Protein AF-A0A2S8ZEN7-F1 (afdb_monomer_lite)

Foldseek 3Di:
DVVVVVVVVVVVVCVVCPDPPAADPLADHRNDDDDPAPDPADAAKDWDADPQQKIWIKDWHQDPVRDIWIWIFIAGNSHHTPCVPDHRRIDTDPDHHRHWDWDADPVRDIDIDD

Secondary structure (DSSP, 8-state):
-HHHHHHHHHHHHHHHT----S--TTTBTTTB-------SS--EE-EEE-TTS-EEEEEEEE-TTS-EEEEEEEE-TTS-B-TTSTBTTEEE-SS--SEEEEEE-TTS-EEEE-

Sequence (114 aa):
MIKQLILIFILLTQSAFSQIISKDNGFASNGKFTTSGNNTNNYWSRMIQNSDGSIYFIYNKNNSSGTEKSFLSKLTANGIVDISFGTNGELELPYISTDSQLKKQDDGKLLGYC

pLDDT: mean 86.71, std 10.48, range [58.19, 97.75]

Structure (mmCIF, N/CA/C/O backbone):
data_AF-A0A2S8ZEN7-F1
#
_entry.id   AF-A0A2S8ZEN7-F1
#
loop_
_atom_site.group_PDB
_atom_site.id
_atom_site.type_symbol
_atom_site.label_atom_id
_atom_site.label_alt_id
_atom_site.label_comp_id
_atom_site.label_asym_id
_atom_site.label_entity_id
_atom_site.label_seq_id
_atom_site.pdbx_PDB_ins_code
_atom_site.Cartn_x
_atom_site.Cartn_y
_atom_site.Cartn_z
_atom_site.occupancy
_atom_site.B_iso_or_equiv
_atom_site.auth_seq_id
_atom_site.auth_comp_id
_atom_site.auth_asym_id
_atom_site.auth_atom_id
_atom_site.pdbx_PDB_model_num
ATOM 1 N N . MET A 1 1 ? -25.908 22.389 42.644 1.00 78.12 1 MET A N 1
ATOM 2 C CA . MET A 1 1 ? -26.379 21.109 42.066 1.00 78.12 1 MET A CA 1
ATOM 3 C C . MET A 1 1 ? -26.464 21.167 40.538 1.00 78.12 1 MET A C 1
ATOM 5 O O . MET A 1 1 ? -25.681 20.482 39.901 1.00 78.12 1 MET A O 1
ATOM 9 N N . ILE A 1 2 ? -27.276 22.047 39.932 1.00 85.88 2 ILE A N 1
ATOM 10 C CA . ILE A 1 2 ? -27.405 22.173 38.456 1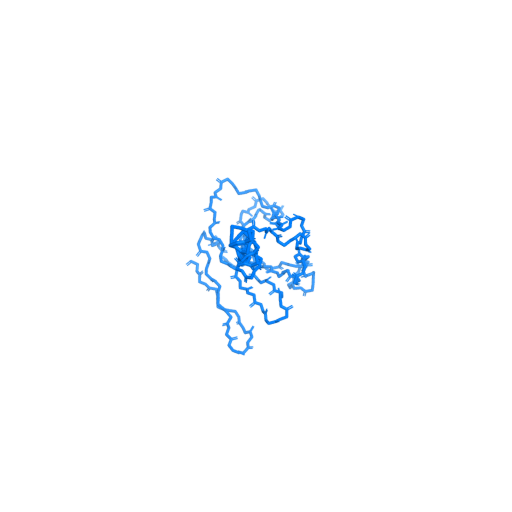.00 85.88 2 ILE A CA 1
ATOM 11 C C . ILE A 1 2 ? -26.073 22.391 37.707 1.00 85.88 2 ILE A C 1
ATOM 13 O O . ILE A 1 2 ? -25.822 21.729 36.707 1.00 85.88 2 ILE A O 1
ATOM 17 N N . LYS A 1 3 ? -25.172 23.246 38.214 1.00 82.12 3 LYS A N 1
ATOM 18 C CA . LYS A 1 3 ? -23.863 23.503 37.574 1.00 82.12 3 LYS A CA 1
ATOM 19 C C . LYS A 1 3 ? -22.962 22.259 37.505 1.00 82.12 3 LYS A C 1
ATOM 21 O O . LYS A 1 3 ? -22.234 22.090 36.536 1.00 82.12 3 LYS A O 1
ATOM 26 N N . GLN A 1 4 ? -23.031 21.388 38.515 1.00 89.19 4 GLN A N 1
ATOM 27 C CA . GLN A 1 4 ? -22.258 20.142 38.537 1.00 89.19 4 GLN A CA 1
ATOM 28 C C . GLN A 1 4 ? -22.844 19.095 37.585 1.00 89.19 4 GLN A C 1
ATOM 30 O O . GLN A 1 4 ? -22.080 18.427 36.899 1.00 89.19 4 GLN A O 1
ATOM 35 N N . LEU A 1 5 ? -24.177 19.012 37.464 1.00 90.75 5 LEU A N 1
ATOM 36 C CA . LEU A 1 5 ? -24.820 18.155 36.459 1.00 90.75 5 LEU A CA 1
ATOM 37 C C . LEU A 1 5 ? -24.442 18.558 35.027 1.00 90.75 5 LEU A C 1
ATOM 39 O O . LEU A 1 5 ? -24.138 17.692 34.213 1.00 90.75 5 LEU A O 1
ATOM 43 N N . ILE A 1 6 ? -24.413 19.861 34.732 1.00 90.44 6 ILE A N 1
ATOM 44 C CA . ILE A 1 6 ? -24.030 20.367 33.405 1.00 90.44 6 ILE A CA 1
ATOM 45 C C . ILE A 1 6 ? -22.571 20.010 33.082 1.00 90.44 6 ILE A C 1
ATOM 47 O O . ILE A 1 6 ? -22.288 19.545 31.982 1.00 90.44 6 ILE A O 1
ATOM 51 N N . LEU A 1 7 ? -21.649 20.164 34.038 1.00 88.88 7 LEU A N 1
ATOM 52 C CA . LEU A 1 7 ? -20.237 19.824 33.831 1.00 88.88 7 LEU A CA 1
ATOM 53 C C . LEU A 1 7 ? -20.030 18.322 33.577 1.00 88.88 7 LEU A C 1
ATOM 5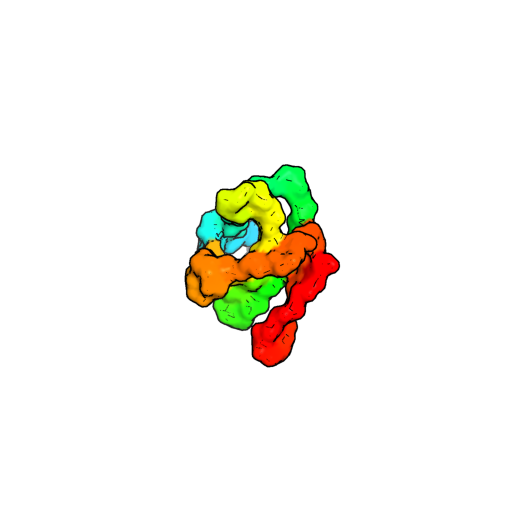5 O O . LEU A 1 7 ? -19.284 17.950 32.675 1.00 88.88 7 LEU A O 1
ATOM 59 N N . ILE A 1 8 ? 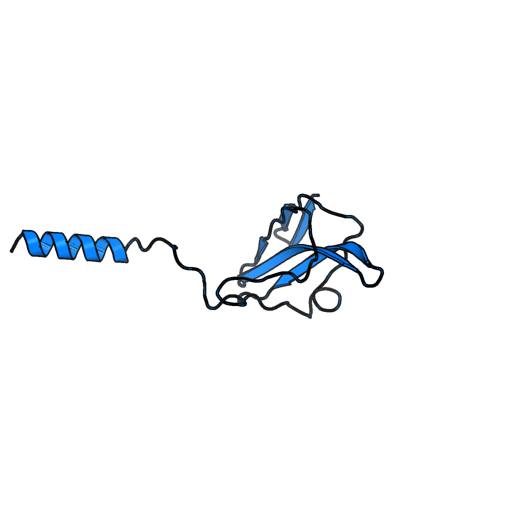-20.721 17.461 34.330 1.00 91.00 8 ILE A N 1
ATOM 60 C CA . ILE A 1 8 ? -20.675 16.003 34.135 1.00 91.00 8 ILE A CA 1
ATOM 61 C C . ILE A 1 8 ? -21.209 15.631 32.747 1.00 91.00 8 ILE A C 1
ATOM 63 O O . ILE A 1 8 ? -20.595 14.830 32.047 1.00 91.00 8 ILE A O 1
ATOM 67 N N . PHE A 1 9 ? -22.304 16.253 32.308 1.00 86.56 9 PHE A N 1
ATOM 68 C CA . PHE A 1 9 ? -22.873 16.016 30.980 1.00 86.56 9 PHE A CA 1
ATOM 69 C C . PHE A 1 9 ? -21.924 16.454 29.845 1.00 86.56 9 PHE A C 1
ATOM 71 O O . PHE A 1 9 ? -21.773 15.747 28.848 1.00 86.56 9 PHE A O 1
ATOM 78 N N . ILE A 1 10 ? -21.210 17.573 30.010 1.00 84.38 10 ILE A N 1
ATOM 79 C CA . ILE A 1 10 ? -20.187 18.043 29.055 1.00 84.38 10 ILE A CA 1
ATOM 80 C C . ILE A 1 10 ? -18.975 17.095 28.996 1.00 84.38 10 ILE A C 1
ATOM 82 O O . ILE A 1 10 ? -18.399 16.886 27.930 1.00 84.38 10 ILE A O 1
ATOM 86 N N . LEU A 1 11 ? -18.574 16.497 30.119 1.00 81.06 11 LEU A N 1
ATOM 87 C CA . LEU A 1 11 ? -17.476 15.522 30.147 1.00 81.06 11 LEU A CA 1
ATOM 88 C C . LEU A 1 11 ? -17.876 14.183 29.505 1.00 81.06 11 LEU A C 1
ATOM 90 O O . LEU A 1 11 ? -17.086 13.600 28.767 1.00 81.06 11 LEU A O 1
ATOM 94 N N . LEU A 1 12 ? -19.112 13.728 29.729 1.00 81.06 12 LEU A N 1
ATOM 95 C CA . LEU A 1 12 ? -19.658 12.503 29.128 1.00 81.06 12 LEU A CA 1
ATOM 96 C C . LEU A 1 12 ? -19.873 12.626 27.614 1.00 81.06 12 LEU A C 1
ATOM 98 O O . LEU A 1 12 ? -19.688 11.664 26.875 1.00 81.06 12 LEU A O 1
ATOM 102 N N . THR A 1 13 ? -20.256 13.807 27.131 1.00 75.94 13 THR A N 1
ATOM 103 C CA . THR A 1 13 ? -20.413 14.041 25.687 1.00 75.94 13 THR A CA 1
ATOM 104 C C . THR A 1 13 ? -19.062 14.069 24.971 1.00 75.94 13 THR A C 1
ATOM 106 O O . THR A 1 13 ? -18.946 13.505 23.889 1.00 75.94 13 THR A O 1
ATOM 109 N N . GLN A 1 14 ? -18.009 14.619 25.583 1.00 73.12 14 GLN A N 1
ATOM 110 C CA . GLN A 1 14 ? -16.658 14.585 25.002 1.00 73.12 14 GLN A CA 1
ATOM 111 C C . GLN A 1 14 ? -16.086 13.167 24.862 1.00 73.12 14 GLN A C 1
ATOM 113 O O . GLN A 1 14 ? -15.406 12.885 23.878 1.00 73.12 14 GLN A O 1
ATOM 118 N N . SER A 1 15 ? -16.369 12.263 25.804 1.00 67.56 15 SER A N 1
ATOM 119 C CA . SER A 1 15 ? -15.953 10.859 25.692 1.00 67.56 15 SER A CA 1
ATOM 120 C C . SER A 1 15 ? -16.816 10.055 24.712 1.00 67.56 15 SER A C 1
ATOM 122 O O . SER A 1 15 ? -16.287 9.189 24.019 1.00 67.56 15 SER A O 1
ATOM 124 N N . ALA A 1 16 ? -18.113 10.365 24.599 1.00 71.12 16 ALA A N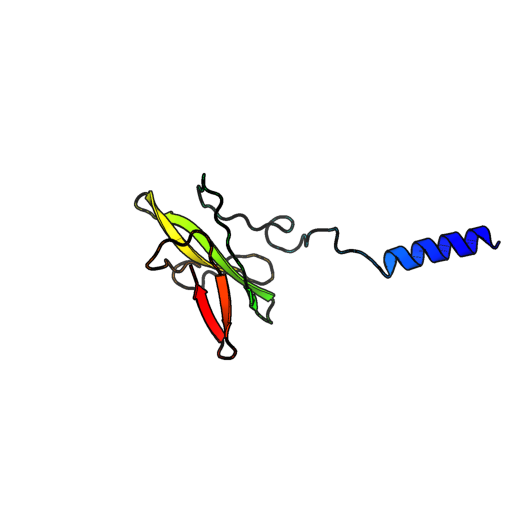 1
ATOM 125 C CA . ALA A 1 16 ? -19.014 9.741 23.624 1.00 71.12 16 ALA A CA 1
ATOM 126 C C . ALA A 1 16 ? -18.716 10.157 22.170 1.00 71.12 16 ALA A C 1
ATOM 128 O O . ALA A 1 16 ? -18.932 9.372 21.250 1.00 71.12 16 ALA A O 1
ATOM 129 N N . PHE A 1 17 ? -18.186 11.367 21.967 1.00 69.00 17 PHE A N 1
ATOM 130 C CA . PHE A 1 17 ? -17.760 11.889 20.666 1.00 69.00 17 PHE A CA 1
ATOM 131 C C . PHE A 1 17 ? -16.237 11.991 20.557 1.00 69.00 17 PHE A C 1
ATOM 133 O O . PHE A 1 17 ? -15.742 12.963 19.984 1.00 69.00 17 PHE A O 1
ATOM 140 N N . SER A 1 18 ? -15.489 11.026 21.112 1.00 58.19 18 SER A N 1
ATOM 141 C CA . SER A 1 18 ? -14.031 10.997 20.966 1.00 58.19 18 SER A CA 1
ATOM 142 C C . SER A 1 18 ? -13.671 11.145 19.487 1.00 58.19 18 SER A C 1
ATOM 144 O O . SER A 1 18 ? -13.914 10.258 18.669 1.00 58.19 18 SER A O 1
ATOM 146 N N . GLN A 1 19 ? -13.151 12.317 19.126 1.00 61.09 19 GLN A N 1
ATOM 147 C CA . GLN A 1 19 ? -12.593 12.530 17.804 1.00 61.09 19 GLN A CA 1
ATOM 148 C C . GLN A 1 19 ? -11.355 11.635 17.714 1.00 61.09 19 GLN A C 1
ATOM 150 O O . GLN A 1 19 ? -10.574 11.561 18.664 1.00 61.09 19 GLN A O 1
ATOM 155 N N . ILE A 1 20 ? -11.155 10.952 16.587 1.00 67.56 20 ILE A N 1
ATOM 156 C CA . ILE A 1 20 ? -9.873 10.299 16.306 1.00 67.56 20 ILE A CA 1
ATOM 157 C C . ILE A 1 20 ? -8.853 11.423 16.089 1.00 67.56 20 ILE A C 1
ATOM 159 O O . ILE A 1 20 ? -8.678 11.929 14.986 1.00 67.56 20 ILE A O 1
ATOM 163 N N . ILE A 1 21 ? -8.239 11.871 17.180 1.00 71.25 21 ILE A N 1
ATOM 164 C CA . ILE A 1 21 ? -7.143 12.852 17.192 1.00 71.25 21 ILE A CA 1
ATOM 165 C C . ILE A 1 21 ? -5.807 12.208 17.578 1.00 71.25 21 ILE A C 1
ATOM 167 O O . ILE A 1 21 ? -4.765 12.856 17.511 1.00 71.25 21 ILE A O 1
ATOM 171 N N . SER A 1 22 ? -5.812 10.923 17.943 1.00 83.62 22 SER A N 1
ATOM 172 C CA . SER A 1 22 ? -4.612 10.139 18.233 1.00 83.62 22 SER A CA 1
ATOM 173 C C . SER A 1 22 ? -4.261 9.203 17.078 1.00 83.62 22 SER A C 1
ATOM 175 O O . SER A 1 22 ? -5.141 8.624 16.442 1.00 83.62 22 SER A O 1
ATOM 177 N N . LYS A 1 23 ? -2.961 9.010 16.844 1.00 89.56 23 LYS A N 1
ATOM 178 C CA . LYS A 1 23 ? -2.456 7.953 15.961 1.00 89.56 23 LYS A CA 1
ATOM 179 C C . LYS A 1 23 ? -2.762 6.571 16.545 1.00 89.56 23 LYS A C 1
ATOM 181 O O . LYS A 1 23 ? -2.862 6.424 17.762 1.00 89.56 23 LYS A O 1
ATOM 186 N N . ASP A 1 24 ? -2.835 5.563 15.681 1.00 91.75 24 ASP A N 1
ATOM 187 C CA . ASP A 1 24 ? -2.802 4.167 16.114 1.00 91.75 24 ASP A CA 1
ATOM 188 C C . ASP A 1 24 ? -1.369 3.783 16.500 1.00 91.75 24 ASP A C 1
ATOM 190 O O . ASP A 1 24 ? -0.534 3.503 15.644 1.00 91.75 24 ASP A O 1
ATOM 194 N N . ASN A 1 25 ? -1.063 3.769 17.795 1.00 93.25 25 ASN A N 1
ATOM 195 C CA . ASN A 1 25 ? 0.279 3.430 18.266 1.00 93.25 25 ASN A CA 1
ATOM 196 C C . ASN A 1 25 ? 0.653 1.950 18.052 1.00 93.25 25 ASN A C 1
ATOM 198 O O . ASN A 1 25 ? 1.836 1.628 18.152 1.00 93.25 25 ASN A O 1
ATOM 202 N N . GLY A 1 26 ? -0.311 1.070 17.753 1.00 94.62 26 GLY A N 1
ATOM 203 C CA . GLY A 1 26 ? -0.066 -0.327 17.387 1.00 94.62 26 GLY A CA 1
ATOM 204 C C . GLY A 1 26 ? 0.352 -0.514 15.926 1.00 94.62 26 GLY A C 1
ATOM 205 O O . GLY A 1 26 ? 0.850 -1.579 15.563 1.00 94.62 26 GLY A O 1
ATOM 206 N N . PHE A 1 27 ? 0.191 0.518 15.093 1.00 96.38 27 PHE A N 1
ATOM 207 C CA . PHE A 1 27 ? 0.569 0.478 13.688 1.00 96.38 27 PHE A CA 1
ATOM 208 C C . PHE A 1 27 ? 2.027 0.907 13.474 1.00 96.38 27 PHE A C 1
ATOM 210 O O . PHE A 1 27 ? 2.416 2.039 13.783 1.00 96.38 27 PHE A O 1
ATOM 217 N N . ALA A 1 28 ? 2.824 0.030 12.861 1.00 96.00 28 ALA A N 1
ATOM 218 C CA . ALA A 1 28 ? 4.227 0.256 12.525 1.00 96.00 28 ALA A CA 1
ATOM 219 C C . ALA A 1 28 ? 5.011 0.877 13.704 1.00 96.00 28 ALA A C 1
ATOM 221 O O . ALA A 1 28 ? 4.999 0.347 14.810 1.00 96.00 28 ALA A O 1
ATOM 222 N N . SER A 1 29 ? 5.701 2.002 13.487 1.00 96.00 29 SER A N 1
ATOM 223 C CA . SER A 1 29 ? 6.417 2.723 14.541 1.00 96.00 29 SER A CA 1
ATOM 224 C C . SER A 1 29 ? 5.621 3.955 14.973 1.00 96.00 29 SER A C 1
ATOM 226 O O . SER A 1 29 ? 5.691 4.999 14.318 1.00 96.00 29 SER A O 1
ATOM 228 N N . ASN A 1 30 ? 4.902 3.863 16.098 1.00 94.19 30 ASN A N 1
ATOM 229 C CA . ASN A 1 30 ? 4.095 4.955 16.668 1.00 94.19 30 ASN A CA 1
ATOM 230 C C . ASN A 1 30 ? 3.056 5.518 15.678 1.00 94.19 30 ASN A C 1
ATOM 232 O O . ASN A 1 30 ? 2.946 6.736 15.483 1.00 94.19 30 ASN A O 1
ATOM 236 N N . GLY A 1 31 ? 2.344 4.624 14.991 1.00 94.06 31 GLY A N 1
ATOM 237 C CA . GLY A 1 31 ? 1.336 4.973 13.992 1.00 94.06 31 GLY A CA 1
ATOM 238 C C . GLY A 1 31 ? 1.899 5.496 12.683 1.00 94.06 31 GLY A C 1
ATOM 239 O O . GLY A 1 31 ? 1.196 6.179 11.939 1.00 94.06 31 GLY A O 1
ATOM 240 N N . LYS A 1 32 ? 3.179 5.233 12.405 1.00 92.44 32 LYS A N 1
ATOM 241 C CA . LYS A 1 32 ? 3.846 5.671 11.182 1.00 92.44 32 LYS A CA 1
ATOM 242 C C . LYS A 1 32 ? 4.678 4.546 10.587 1.00 92.44 32 LYS A C 1
ATOM 244 O O . LYS A 1 32 ? 5.656 4.090 11.178 1.00 92.44 32 LYS A O 1
ATOM 249 N N . PHE A 1 33 ? 4.333 4.174 9.362 1.00 92.50 33 PHE A N 1
ATOM 250 C CA . PHE A 1 33 ? 5.237 3.453 8.480 1.00 92.50 33 PHE A CA 1
ATOM 251 C C . PHE A 1 33 ? 6.056 4.469 7.672 1.00 92.50 33 PHE A C 1
ATOM 253 O O . PHE A 1 33 ? 5.512 5.462 7.190 1.00 92.50 33 PHE A O 1
ATOM 260 N N . THR A 1 34 ? 7.368 4.256 7.559 1.00 89.44 34 THR A N 1
ATOM 261 C CA . THR A 1 34 ? 8.261 5.117 6.768 1.00 89.44 34 THR A CA 1
ATOM 262 C C . THR A 1 34 ? 8.958 4.258 5.728 1.00 89.44 34 THR A C 1
ATOM 264 O O . THR A 1 34 ? 9.667 3.318 6.076 1.00 89.44 34 THR A O 1
ATOM 267 N N . THR A 1 35 ? 8.758 4.580 4.454 1.00 84.88 35 THR A N 1
ATOM 268 C CA . THR A 1 35 ? 9.455 3.928 3.343 1.00 84.88 35 THR A CA 1
ATOM 269 C C . THR A 1 35 ? 10.918 4.348 3.314 1.00 84.88 35 THR A C 1
ATOM 271 O O . THR A 1 35 ? 11.224 5.519 3.529 1.00 84.88 35 THR A O 1
ATOM 274 N N . SER A 1 36 ? 11.820 3.436 2.960 1.00 76.38 36 SER A N 1
ATOM 275 C CA . SER A 1 36 ? 13.262 3.699 2.848 1.00 76.38 36 SER A CA 1
ATOM 276 C C . SER A 1 36 ? 13.671 4.486 1.585 1.00 76.38 36 SER A C 1
ATOM 278 O O . SER A 1 36 ? 14.835 4.454 1.195 1.00 76.38 36 SER A O 1
ATOM 280 N N . GLY A 1 37 ? 12.723 5.127 0.893 1.00 65.69 37 GLY A N 1
ATOM 281 C CA . GLY A 1 37 ? 12.970 5.841 -0.360 1.00 65.69 37 GLY A CA 1
ATOM 282 C C . GLY A 1 37 ? 13.695 7.171 -0.142 1.00 65.69 37 GLY A C 1
ATOM 283 O O . GLY A 1 37 ? 13.285 7.979 0.688 1.00 65.69 37 GLY A O 1
ATOM 284 N N . ASN A 1 38 ? 14.757 7.408 -0.914 1.00 60.72 38 ASN A N 1
ATOM 285 C CA . ASN A 1 38 ? 15.418 8.709 -1.030 1.00 60.72 38 ASN A CA 1
ATOM 286 C C . ASN A 1 38 ? 14.647 9.573 -2.031 1.00 60.72 38 ASN A C 1
ATOM 288 O O . ASN A 1 38 ? 15.064 9.701 -3.178 1.00 60.72 38 ASN A O 1
ATOM 292 N N . ASN A 1 39 ? 13.515 10.145 -1.627 1.00 60.78 39 ASN A N 1
ATOM 293 C CA . ASN A 1 39 ? 12.730 10.964 -2.546 1.00 60.78 39 ASN A CA 1
ATOM 294 C C . ASN A 1 39 ? 12.862 12.432 -2.139 1.00 60.78 39 ASN A C 1
ATOM 296 O O . ASN A 1 39 ? 12.252 12.886 -1.175 1.00 60.78 39 ASN A O 1
ATOM 300 N N . THR A 1 40 ? 13.669 13.179 -2.895 1.00 58.34 40 THR A N 1
ATOM 301 C CA . THR A 1 40 ? 13.657 14.654 -2.897 1.00 58.34 40 THR A CA 1
ATOM 302 C C . THR A 1 40 ? 12.381 15.214 -3.533 1.00 58.34 40 THR A C 1
ATOM 304 O O . THR A 1 40 ? 12.104 16.404 -3.419 1.00 58.34 40 THR A O 1
ATOM 307 N N . ASN A 1 41 ? 11.606 14.354 -4.197 1.00 62.69 41 ASN A N 1
ATOM 308 C CA . ASN A 1 41 ? 10.379 14.689 -4.901 1.00 62.69 41 ASN A CA 1
ATOM 309 C C . ASN A 1 41 ? 9.158 14.262 -4.070 1.00 62.69 41 ASN A C 1
ATOM 311 O O . ASN A 1 41 ? 9.109 13.153 -3.534 1.00 62.69 41 ASN A O 1
ATOM 315 N N . ASN A 1 42 ? 8.159 15.142 -3.974 1.00 59.59 42 ASN A N 1
ATOM 316 C CA . ASN A 1 42 ? 6.883 14.837 -3.328 1.00 59.59 42 ASN A CA 1
ATOM 317 C C . ASN A 1 42 ? 6.039 13.955 -4.255 1.00 59.59 42 ASN A C 1
ATOM 319 O O . ASN A 1 42 ? 5.332 14.472 -5.116 1.00 59.59 42 ASN A O 1
ATOM 323 N N . TYR A 1 43 ? 6.112 12.637 -4.086 1.00 69.00 43 TYR A N 1
ATOM 324 C CA . TYR A 1 43 ? 5.202 11.715 -4.763 1.00 69.00 43 TYR A CA 1
ATOM 325 C C . TYR A 1 43 ? 3.954 11.500 -3.918 1.00 69.00 43 TYR A C 1
ATOM 327 O O . TYR A 1 43 ? 4.045 11.189 -2.727 1.00 69.00 43 TYR A O 1
ATOM 335 N N . TRP A 1 44 ? 2.787 11.654 -4.538 1.00 66.62 44 TRP A N 1
ATOM 336 C CA . TRP A 1 44 ? 1.531 11.276 -3.909 1.00 66.62 44 TRP A CA 1
ATOM 337 C C . TRP A 1 44 ? 1.248 9.815 -4.213 1.00 66.62 44 TRP A C 1
ATOM 339 O O . TRP A 1 44 ? 1.088 9.398 -5.360 1.00 66.62 44 TRP A O 1
ATOM 349 N N . SER A 1 45 ? 1.209 9.018 -3.152 1.00 72.56 45 SER A N 1
ATOM 350 C CA . SER A 1 45 ? 0.808 7.629 -3.239 1.00 72.56 45 SER A CA 1
ATOM 351 C C . SER A 1 45 ? -0.515 7.398 -2.544 1.00 72.56 45 SER A C 1
ATOM 353 O O . SER A 1 45 ? -0.684 7.675 -1.354 1.00 72.56 45 SER A O 1
ATOM 355 N N . ARG A 1 46 ? -1.480 6.872 -3.301 1.00 81.75 46 ARG A N 1
ATOM 356 C CA . ARG A 1 46 ? -2.689 6.321 -2.702 1.00 81.75 46 ARG A CA 1
ATOM 357 C C . ARG A 1 46 ? -2.407 4.933 -2.158 1.00 81.75 46 ARG A C 1
ATOM 359 O O . ARG A 1 46 ? -1.634 4.154 -2.712 1.00 81.75 46 ARG A O 1
ATOM 366 N N . MET A 1 47 ? -3.086 4.640 -1.063 1.00 91.69 47 MET A N 1
ATOM 367 C CA . MET A 1 47 ? -3.112 3.331 -0.440 1.00 91.69 47 MET A CA 1
ATOM 368 C C . MET A 1 47 ? -4.536 2.795 -0.443 1.00 91.69 47 MET A C 1
ATOM 370 O O . MET A 1 47 ? -5.501 3.561 -0.463 1.00 91.69 47 MET A O 1
ATOM 374 N N . ILE A 1 48 ? -4.657 1.477 -0.410 1.00 94.62 48 ILE A N 1
ATOM 375 C CA . ILE A 1 48 ? -5.932 0.785 -0.244 1.00 94.62 48 ILE A CA 1
ATOM 376 C C . ILE A 1 48 ? -5.809 -0.205 0.904 1.00 94.62 48 ILE A C 1
ATOM 378 O O . ILE A 1 48 ? -4.759 -0.817 1.091 1.00 94.62 48 ILE A O 1
ATOM 382 N N . GLN A 1 49 ? -6.891 -0.383 1.651 1.00 94.44 49 GLN A N 1
ATOM 383 C CA . GLN A 1 49 ? -6.953 -1.346 2.740 1.00 94.44 49 GLN A CA 1
ATOM 384 C C . GLN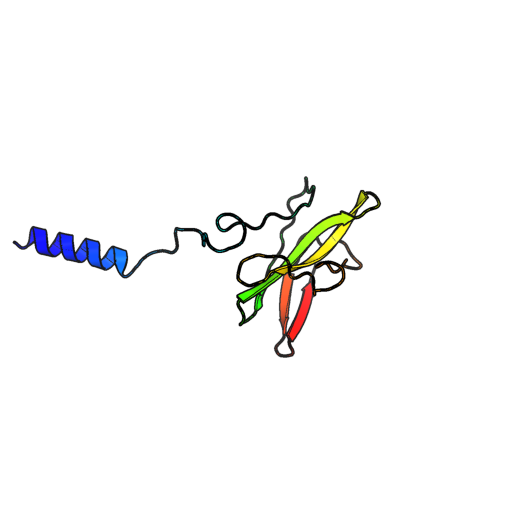 A 1 49 ? -7.868 -2.513 2.359 1.00 94.44 49 GLN A C 1
ATOM 386 O O . GLN A 1 49 ? -8.934 -2.328 1.770 1.00 94.44 49 GLN A O 1
ATOM 391 N N . ASN A 1 50 ? -7.440 -3.725 2.682 1.00 93.50 50 ASN A N 1
ATOM 392 C CA . ASN A 1 50 ? -8.251 -4.931 2.610 1.00 93.50 50 ASN A CA 1
ATOM 393 C C . ASN A 1 50 ? -9.138 -5.071 3.854 1.00 93.50 50 ASN A C 1
ATOM 395 O O . ASN A 1 50 ? -8.892 -4.469 4.892 1.00 93.50 50 ASN A O 1
ATOM 399 N N . SER A 1 51 ? -10.143 -5.944 3.779 1.00 93.75 51 SER A N 1
ATOM 400 C CA . SER A 1 51 ? -11.020 -6.259 4.913 1.00 93.75 51 SER A CA 1
ATOM 401 C C . SER A 1 51 ? -10.293 -6.896 6.105 1.00 93.75 51 SER A C 1
ATOM 403 O O . SER A 1 51 ? -10.783 -6.808 7.223 1.00 93.75 51 SER A O 1
ATOM 405 N N . ASP A 1 52 ? -9.136 -7.526 5.880 1.00 95.12 52 ASP A N 1
ATOM 406 C CA . ASP A 1 52 ? -8.260 -8.066 6.931 1.00 95.12 52 ASP A CA 1
ATOM 407 C C . ASP A 1 52 ? -7.351 -6.995 7.569 1.00 95.12 52 ASP A C 1
ATOM 409 O O . ASP A 1 52 ? -6.502 -7.309 8.401 1.00 95.12 52 ASP A O 1
ATOM 413 N N . GLY A 1 53 ? -7.499 -5.732 7.159 1.00 95.56 53 GLY A N 1
ATOM 414 C CA . GLY A 1 53 ? -6.711 -4.599 7.627 1.00 95.56 53 GLY A CA 1
ATOM 415 C C . GLY A 1 53 ? -5.371 -4.413 6.913 1.00 95.56 53 GLY A C 1
ATOM 416 O O . GLY A 1 53 ? -4.753 -3.366 7.103 1.00 95.56 53 GLY A O 1
ATOM 417 N N . SER A 1 54 ? -4.925 -5.359 6.077 1.00 97.00 54 SER A N 1
ATOM 418 C CA . SER A 1 54 ? -3.687 -5.212 5.302 1.00 97.00 54 SER A CA 1
ATOM 419 C C . SER A 1 54 ? -3.785 -4.080 4.280 1.00 97.00 54 SER A C 1
ATOM 421 O O . SER A 1 54 ? -4.862 -3.786 3.760 1.00 97.00 54 SER A O 1
ATOM 423 N N . ILE A 1 55 ? -2.662 -3.427 3.992 1.00 96.38 55 ILE A N 1
ATOM 424 C CA . ILE A 1 55 ? -2.620 -2.195 3.198 1.00 96.38 55 ILE A CA 1
ATOM 425 C C . ILE A 1 55 ? -1.714 -2.395 1.991 1.00 96.38 55 ILE A C 1
ATOM 427 O O . ILE A 1 55 ? -0.548 -2.736 2.161 1.00 96.38 55 ILE A O 1
ATOM 431 N N . TYR A 1 56 ? -2.214 -2.129 0.786 1.00 95.31 56 TYR A N 1
ATOM 432 C CA . TYR A 1 56 ? -1.365 -1.976 -0.395 1.00 95.31 56 TYR A CA 1
ATOM 433 C C . TYR A 1 56 ? -1.042 -0.508 -0.628 1.00 95.31 56 TYR A C 1
ATOM 435 O O . TYR A 1 56 ? -1.907 0.356 -0.468 1.00 95.31 56 TYR A O 1
ATOM 443 N N . PHE A 1 57 ? 0.188 -0.232 -1.042 1.00 93.06 57 PHE A N 1
ATOM 444 C CA . PHE A 1 57 ? 0.653 1.123 -1.310 1.00 93.06 57 PHE A CA 1
ATOM 445 C C . PHE A 1 57 ? 1.753 1.117 -2.372 1.00 93.06 57 PHE A C 1
ATOM 447 O O . PHE A 1 57 ? 2.521 0.159 -2.481 1.00 93.06 57 PHE A O 1
ATOM 454 N N . ILE A 1 58 ? 1.820 2.199 -3.146 1.00 91.25 58 ILE A N 1
ATOM 455 C CA . ILE A 1 58 ? 2.900 2.448 -4.104 1.00 91.25 58 ILE A CA 1
ATOM 456 C C . ILE A 1 58 ? 3.876 3.464 -3.508 1.00 91.25 58 ILE A C 1
ATOM 458 O O . ILE A 1 58 ? 3.488 4.346 -2.745 1.00 91.25 58 ILE A O 1
ATOM 462 N N . TYR A 1 59 ? 5.156 3.341 -3.826 1.00 89.56 59 TYR A N 1
ATOM 463 C CA . TYR A 1 59 ? 6.182 4.322 -3.480 1.00 89.56 59 TYR A CA 1
ATOM 464 C C . TYR A 1 59 ? 7.345 4.220 -4.458 1.00 89.56 59 TYR A C 1
ATOM 466 O O . TYR A 1 59 ? 7.520 3.204 -5.130 1.00 89.56 59 TYR A O 1
ATOM 474 N N . ASN A 1 60 ? 8.163 5.267 -4.503 1.00 88.81 60 ASN A N 1
ATOM 475 C CA . ASN A 1 60 ? 9.368 5.278 -5.321 1.00 88.81 60 ASN A CA 1
ATOM 476 C C . ASN A 1 60 ? 10.599 5.111 -4.435 1.00 88.81 60 ASN A C 1
ATOM 478 O O . ASN A 1 60 ? 10.626 5.583 -3.293 1.00 88.81 60 ASN A O 1
ATOM 482 N N . LYS A 1 61 ? 11.611 4.430 -4.962 1.00 88.00 61 LYS A N 1
ATOM 483 C CA . LYS A 1 61 ? 12.965 4.393 -4.407 1.00 88.00 61 LYS A CA 1
ATOM 484 C C . LYS A 1 61 ? 13.954 4.057 -5.516 1.00 88.00 61 LYS A C 1
ATOM 486 O O . LYS A 1 61 ? 13.575 3.560 -6.575 1.00 88.00 61 LYS A O 1
ATOM 491 N N . ASN A 1 62 ? 15.235 4.248 -5.237 1.00 88.81 62 ASN A N 1
ATOM 492 C CA . ASN A 1 62 ? 16.273 3.713 -6.102 1.00 88.81 62 ASN A CA 1
ATOM 493 C C . ASN A 1 62 ? 16.341 2.189 -5.957 1.00 88.81 62 ASN A C 1
ATOM 495 O O . ASN A 1 62 ? 16.336 1.658 -4.841 1.00 88.81 62 ASN A O 1
ATOM 499 N N . ASN A 1 63 ? 16.409 1.490 -7.086 1.00 87.12 63 ASN A N 1
ATOM 500 C CA . ASN A 1 63 ? 16.745 0.072 -7.121 1.00 87.12 63 ASN A CA 1
ATOM 501 C C . ASN A 1 63 ? 18.248 -0.140 -6.820 1.00 87.12 63 ASN A C 1
ATOM 503 O O . ASN A 1 63 ? 18.993 0.803 -6.537 1.00 87.12 63 ASN A O 1
ATOM 507 N N . SER A 1 64 ? 18.723 -1.385 -6.915 1.00 85.69 64 SER A N 1
ATOM 508 C CA . SER A 1 64 ? 20.132 -1.730 -6.667 1.00 85.69 64 SER A CA 1
ATOM 509 C C . SER A 1 64 ? 21.128 -1.051 -7.618 1.00 85.69 64 SER A C 1
ATOM 511 O O . SER A 1 64 ? 22.286 -0.886 -7.246 1.00 85.69 64 SER A O 1
ATOM 513 N N . SER A 1 65 ? 20.699 -0.622 -8.812 1.00 89.94 65 SER A N 1
ATOM 514 C CA . SER A 1 65 ? 21.528 0.132 -9.764 1.00 89.94 65 SER A CA 1
ATOM 515 C C . SER A 1 65 ? 21.490 1.648 -9.546 1.00 89.94 65 SER A C 1
ATOM 517 O O . SER A 1 65 ? 22.068 2.389 -10.338 1.00 89.94 65 SER A O 1
ATOM 519 N N . GLY A 1 66 ? 20.807 2.133 -8.504 1.00 88.12 66 GLY A N 1
ATOM 520 C CA . GLY A 1 66 ? 20.660 3.565 -8.238 1.00 88.12 66 GLY A CA 1
ATOM 521 C C . GLY A 1 66 ? 19.628 4.263 -9.129 1.00 88.12 66 GLY A C 1
ATOM 522 O O . GLY A 1 66 ? 19.523 5.485 -9.090 1.00 88.12 66 GLY A O 1
ATOM 523 N N . THR A 1 67 ? 18.872 3.514 -9.934 1.00 89.25 67 THR A N 1
ATOM 524 C CA . THR A 1 67 ? 17.829 4.051 -10.813 1.00 89.25 67 THR A CA 1
ATOM 525 C C . THR A 1 67 ? 16.519 4.149 -10.047 1.00 89.25 67 THR A C 1
ATOM 527 O O . THR A 1 67 ? 16.098 3.175 -9.423 1.00 89.25 67 THR A O 1
ATOM 530 N N . GLU A 1 68 ? 15.858 5.303 -10.111 1.00 88.62 68 GLU A N 1
ATOM 531 C CA . GLU A 1 68 ? 14.541 5.476 -9.504 1.00 88.62 68 GLU A CA 1
ATOM 532 C C . GLU A 1 68 ? 13.513 4.555 -10.175 1.00 88.62 68 GLU A C 1
ATOM 534 O O . GLU A 1 68 ? 13.411 4.487 -11.403 1.00 88.62 68 GLU A O 1
ATOM 539 N N . LYS A 1 69 ? 12.764 3.828 -9.348 1.00 89.94 69 LYS A N 1
ATOM 540 C CA . LYS A 1 69 ? 11.707 2.901 -9.749 1.00 89.94 69 LYS A CA 1
ATOM 541 C C . LYS A 1 69 ? 10.521 3.031 -8.804 1.00 89.94 69 LYS A C 1
ATOM 543 O O . LYS A 1 69 ? 10.688 3.402 -7.639 1.00 89.94 69 LYS A O 1
ATOM 548 N N . SER A 1 70 ? 9.336 2.691 -9.299 1.00 90.00 70 SER A N 1
ATOM 549 C CA . SER A 1 70 ? 8.137 2.562 -8.474 1.00 90.00 70 SER A CA 1
ATOM 550 C C . SER A 1 70 ? 7.938 1.117 -8.047 1.00 90.00 70 SER A C 1
ATOM 552 O O . SER A 1 70 ? 8.121 0.190 -8.836 1.00 90.00 70 SER A O 1
ATOM 554 N N . PHE A 1 71 ? 7.527 0.937 -6.800 1.00 91.38 71 PHE A N 1
ATOM 555 C CA . PHE A 1 71 ? 7.268 -0.359 -6.198 1.00 91.38 71 PHE A CA 1
ATOM 556 C C . PHE A 1 71 ? 5.863 -0.378 -5.615 1.00 91.38 71 PHE A C 1
ATOM 558 O O . PHE A 1 71 ? 5.425 0.592 -4.997 1.00 91.38 71 PHE A O 1
ATOM 565 N N . LEU A 1 72 ? 5.170 -1.495 -5.806 1.00 93.44 72 LEU A N 1
ATOM 566 C CA . LEU A 1 72 ? 3.975 -1.849 -5.056 1.00 93.44 72 LEU A CA 1
ATOM 567 C C . LEU A 1 72 ? 4.390 -2.764 -3.902 1.00 93.44 72 LEU A C 1
ATOM 569 O O . LEU A 1 72 ? 5.111 -3.739 -4.112 1.00 93.44 72 LEU A O 1
ATOM 573 N N . SER A 1 73 ? 3.893 -2.477 -2.705 1.00 94.81 73 SER A N 1
ATOM 574 C CA . SER A 1 73 ? 4.115 -3.303 -1.519 1.00 94.81 73 SER A CA 1
ATOM 575 C C . SER A 1 73 ? 2.835 -3.495 -0.729 1.00 94.81 73 SER A C 1
ATOM 577 O O . SER A 1 73 ? 1.841 -2.786 -0.918 1.00 94.81 73 SER A O 1
ATOM 579 N N . LYS A 1 74 ? 2.880 -4.467 0.182 1.00 96.38 74 LYS A N 1
ATOM 580 C CA . LYS A 1 74 ? 1.800 -4.782 1.108 1.00 96.38 74 LYS A CA 1
ATOM 581 C C . LYS A 1 74 ? 2.303 -4.710 2.548 1.00 96.38 74 LYS A C 1
ATOM 583 O O . LYS A 1 74 ? 3.356 -5.254 2.870 1.00 96.38 74 LYS A O 1
ATOM 588 N N . LEU A 1 75 ? 1.540 -4.055 3.414 1.00 97.62 75 LEU A N 1
ATOM 589 C CA . LEU A 1 75 ? 1.693 -4.111 4.864 1.00 97.62 75 LEU A CA 1
ATOM 590 C C . LEU A 1 75 ? 0.623 -5.022 5.461 1.00 97.62 75 LEU A C 1
ATOM 592 O O . LEU A 1 75 ? -0.505 -5.073 4.971 1.00 97.62 75 LEU A O 1
ATOM 596 N N . THR A 1 76 ? 0.942 -5.686 6.563 1.00 97.75 76 THR A N 1
ATOM 597 C CA . THR A 1 76 ? -0.050 -6.283 7.460 1.00 97.75 76 THR A CA 1
ATOM 598 C C . THR A 1 76 ? -0.894 -5.193 8.131 1.00 97.75 76 THR A C 1
ATOM 600 O O . THR A 1 76 ? -0.554 -4.009 8.082 1.00 97.75 76 THR A O 1
ATOM 603 N N . ALA A 1 77 ? -1.975 -5.585 8.812 1.00 97.19 77 ALA A N 1
ATOM 604 C CA . ALA A 1 77 ? -2.810 -4.653 9.576 1.00 97.19 77 ALA A CA 1
ATOM 605 C C . ALA A 1 77 ? -2.034 -3.873 10.653 1.00 97.19 77 ALA A C 1
ATOM 607 O O . ALA A 1 77 ? -2.388 -2.743 10.964 1.00 97.19 77 ALA A O 1
ATOM 608 N N . ASN A 1 78 ? -0.932 -4.439 11.158 1.00 97.12 78 ASN A N 1
ATOM 609 C CA . ASN A 1 78 ? -0.067 -3.803 12.154 1.00 97.12 78 ASN A CA 1
ATOM 610 C C . ASN A 1 78 ? 1.078 -2.992 11.518 1.00 97.12 78 ASN A C 1
ATOM 612 O O . ASN A 1 78 ? 2.019 -2.605 12.205 1.00 97.12 78 ASN A O 1
ATOM 616 N N . GLY A 1 79 ? 1.055 -2.760 10.202 1.00 96.56 79 GLY A N 1
ATOM 617 C CA . GLY A 1 79 ? 2.048 -1.927 9.518 1.00 96.56 79 GLY A CA 1
ATOM 618 C C . GLY A 1 79 ? 3.419 -2.584 9.314 1.00 96.56 79 GLY A C 1
ATOM 619 O O . GLY A 1 79 ? 4.410 -1.879 9.133 1.00 96.56 79 GLY A O 1
ATOM 620 N N . ILE A 1 80 ? 3.494 -3.918 9.341 1.00 97.06 80 ILE A N 1
ATOM 621 C CA . ILE A 1 80 ? 4.714 -4.688 9.038 1.00 97.06 80 ILE A CA 1
ATOM 622 C C . ILE A 1 80 ? 4.702 -5.062 7.555 1.00 97.06 80 ILE A C 1
ATOM 624 O O . ILE A 1 80 ? 3.659 -5.464 7.051 1.00 97.06 80 ILE A O 1
ATOM 628 N N . VAL A 1 81 ? 5.836 -4.973 6.855 1.00 96.62 81 VAL A N 1
ATOM 629 C CA . VAL A 1 81 ? 5.933 -5.408 5.449 1.00 96.62 81 VAL A CA 1
ATOM 630 C C . VAL A 1 81 ? 5.618 -6.901 5.328 1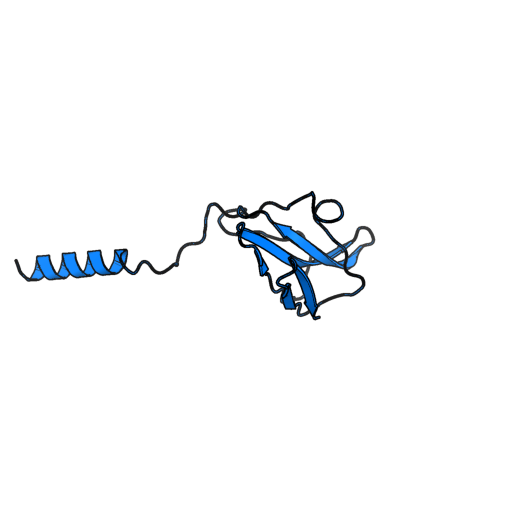.00 96.62 81 VAL A C 1
ATOM 632 O O . VAL A 1 81 ? 6.226 -7.732 6.002 1.00 96.62 81 VAL A O 1
ATOM 635 N N . ASP A 1 82 ? 4.672 -7.241 4.456 1.00 97.69 82 ASP A N 1
ATOM 636 C CA . ASP A 1 82 ? 4.333 -8.619 4.111 1.00 97.69 82 ASP A CA 1
ATOM 637 C C . ASP A 1 82 ? 5.364 -9.159 3.111 1.00 97.69 82 ASP A C 1
ATOM 639 O O . ASP A 1 82 ? 5.240 -8.970 1.902 1.00 97.69 82 ASP A O 1
ATOM 643 N N . ILE A 1 83 ? 6.396 -9.836 3.619 1.00 97.25 83 ILE A N 1
ATOM 644 C CA . ILE A 1 83 ? 7.498 -10.379 2.806 1.00 97.25 83 ILE A CA 1
ATOM 645 C C . ILE A 1 83 ? 7.062 -11.461 1.806 1.00 97.25 83 ILE A C 1
ATOM 647 O O . ILE A 1 83 ? 7.842 -11.805 0.920 1.00 97.25 83 ILE A O 1
ATOM 651 N N . SER A 1 84 ? 5.842 -11.996 1.935 1.00 96.62 84 SER A N 1
ATOM 652 C CA . SER A 1 84 ? 5.292 -12.968 0.983 1.00 96.62 84 SER A CA 1
ATOM 653 C C . SER A 1 84 ? 4.747 -12.315 -0.291 1.00 96.62 84 SER A C 1
ATOM 655 O O . SER A 1 84 ? 4.462 -13.005 -1.269 1.00 96.62 84 SER A O 1
ATOM 657 N N . PHE A 1 85 ? 4.603 -10.987 -0.298 1.00 95.88 85 PHE A N 1
ATOM 658 C CA . PHE A 1 85 ? 4.151 -10.236 -1.459 1.00 95.88 85 PHE A CA 1
ATOM 659 C C . PHE A 1 85 ? 5.308 -9.960 -2.429 1.00 95.88 85 PHE A C 1
ATOM 661 O O . PHE A 1 85 ? 6.290 -9.315 -2.068 1.00 95.88 85 PHE A O 1
ATOM 668 N N . GLY A 1 86 ? 5.176 -10.408 -3.681 1.00 95.19 86 GLY A N 1
ATOM 669 C CA . GLY A 1 86 ? 6.201 -10.198 -4.707 1.00 95.19 86 GLY A CA 1
ATOM 670 C C . GLY A 1 86 ? 7.544 -10.829 -4.326 1.00 95.19 86 GLY A C 1
ATOM 671 O O . GLY A 1 86 ? 7.594 -11.976 -3.884 1.00 95.19 86 GLY A O 1
ATOM 672 N N . THR A 1 87 ? 8.629 -10.073 -4.492 1.00 95.25 87 THR A N 1
ATOM 673 C CA . THR A 1 87 ? 9.983 -10.479 -4.102 1.00 95.25 87 THR A CA 1
ATOM 674 C C . THR A 1 87 ? 10.418 -9.648 -2.900 1.00 95.25 87 THR A C 1
ATOM 676 O O . THR A 1 87 ? 10.612 -8.442 -3.019 1.00 95.25 87 THR A O 1
ATOM 679 N N . ASN A 1 88 ? 10.590 -10.287 -1.738 1.00 94.44 88 ASN A N 1
ATOM 680 C CA . ASN A 1 88 ? 10.960 -9.626 -0.477 1.00 94.44 88 ASN A CA 1
ATOM 681 C C . ASN A 1 88 ? 9.995 -8.498 -0.042 1.00 94.44 88 ASN A C 1
ATOM 683 O O . ASN A 1 88 ? 10.423 -7.513 0.557 1.00 94.44 88 ASN A O 1
ATOM 687 N N . GLY A 1 89 ? 8.695 -8.638 -0.323 1.00 95.44 89 GLY A N 1
ATOM 688 C CA . GLY A 1 89 ? 7.668 -7.654 0.043 1.00 95.44 89 GLY A CA 1
ATOM 689 C C . GLY A 1 89 ? 7.448 -6.541 -0.983 1.00 95.44 89 GLY A C 1
ATOM 690 O O . GLY A 1 89 ? 6.704 -5.594 -0.712 1.00 95.44 89 GLY A O 1
ATOM 691 N N . GLU A 1 90 ? 8.082 -6.632 -2.151 1.00 94.31 90 GLU A N 1
ATOM 692 C CA . GLU A 1 90 ? 8.056 -5.597 -3.181 1.00 94.31 90 GLU A CA 1
ATOM 693 C C . GLU A 1 90 ? 7.781 -6.191 -4.567 1.00 94.31 90 GLU A C 1
ATOM 695 O O . GLU A 1 90 ? 8.280 -7.256 -4.940 1.00 94.31 90 GLU A O 1
ATOM 700 N N . LEU A 1 91 ? 7.000 -5.464 -5.360 1.00 94.44 91 LEU A N 1
ATOM 701 C CA . LEU A 1 91 ? 6.823 -5.682 -6.790 1.00 94.44 91 LEU A CA 1
ATOM 702 C C . LEU A 1 91 ? 7.281 -4.422 -7.529 1.00 94.44 91 LEU A C 1
ATOM 704 O O . LEU A 1 91 ? 6.641 -3.379 -7.407 1.00 94.44 91 LEU A O 1
ATOM 708 N N . GLU A 1 92 ? 8.371 -4.512 -8.296 1.00 93.44 92 GLU A N 1
ATOM 709 C CA . GLU A 1 92 ? 8.805 -3.421 -9.180 1.00 93.44 92 GLU A CA 1
ATOM 710 C C . GLU A 1 92 ? 7.783 -3.236 -10.310 1.00 93.44 92 GLU A C 1
ATOM 712 O O . GLU A 1 92 ? 7.420 -4.189 -11.004 1.00 93.44 92 GLU A O 1
ATOM 717 N N . LEU A 1 93 ? 7.307 -2.005 -10.490 1.00 91.31 93 LEU A N 1
ATOM 718 C CA . LEU A 1 93 ? 6.390 -1.657 -11.568 1.00 91.31 93 LEU A CA 1
ATOM 719 C C . LEU A 1 93 ? 7.175 -1.388 -12.863 1.00 91.31 93 LEU A C 1
ATOM 721 O O . LEU A 1 93 ? 8.266 -0.816 -12.821 1.00 91.31 93 LEU A O 1
ATOM 725 N N . PRO A 1 94 ? 6.622 -1.728 -14.043 1.00 91.00 94 PRO A N 1
ATOM 726 C CA . PRO A 1 94 ? 7.302 -1.533 -15.327 1.00 91.00 94 PRO A CA 1
ATOM 727 C C . PRO A 1 94 ? 7.381 -0.057 -15.770 1.00 91.00 94 PRO A C 1
ATOM 729 O O . PRO A 1 94 ? 7.823 0.234 -16.880 1.00 91.00 94 PRO A O 1
ATOM 732 N N . TYR A 1 95 ? 6.947 0.875 -14.923 1.00 87.62 95 TYR A N 1
ATOM 733 C CA . TYR A 1 95 ? 6.894 2.315 -15.157 1.00 87.62 95 TYR A CA 1
ATOM 734 C C . TYR A 1 95 ? 7.171 3.071 -13.848 1.00 87.62 95 TYR A C 1
ATOM 736 O O . TYR A 1 95 ? 7.103 2.499 -12.759 1.00 87.62 95 TYR A O 1
ATOM 744 N N . ILE A 1 96 ? 7.453 4.370 -13.955 1.00 87.62 96 ILE A N 1
ATOM 745 C CA . ILE A 1 96 ? 7.547 5.276 -12.803 1.00 87.62 96 ILE A CA 1
ATOM 746 C C . ILE A 1 96 ? 6.200 5.982 -12.633 1.00 87.62 96 ILE A C 1
ATOM 748 O O . ILE A 1 96 ? 5.657 6.521 -13.594 1.00 87.62 96 ILE A O 1
ATOM 752 N N . SER A 1 97 ? 5.673 5.984 -11.413 1.00 84.44 97 SER A N 1
ATOM 753 C CA . SER A 1 97 ? 4.450 6.679 -11.019 1.00 84.44 97 SER A CA 1
ATOM 754 C C . SER A 1 97 ? 4.790 7.860 -10.116 1.00 84.44 97 SER A C 1
ATOM 756 O O . SER A 1 97 ? 5.548 7.711 -9.157 1.00 84.44 97 SER A O 1
ATOM 758 N N . THR A 1 98 ? 4.210 9.026 -10.396 1.00 82.38 98 THR A N 1
ATOM 759 C CA . THR A 1 98 ? 4.383 10.240 -9.577 1.00 82.38 98 THR A CA 1
ATOM 760 C C . THR A 1 98 ? 3.111 10.633 -8.817 1.00 82.38 98 THR A C 1
ATOM 762 O O . THR A 1 98 ? 3.219 11.193 -7.724 1.00 82.38 98 THR A O 1
ATOM 765 N N . ASP A 1 99 ? 1.933 10.263 -9.336 1.00 84.06 99 ASP A N 1
ATOM 766 C CA . ASP A 1 99 ? 0.624 10.361 -8.672 1.00 84.06 99 ASP A CA 1
ATOM 767 C C . ASP A 1 99 ? -0.148 9.042 -8.835 1.00 84.06 99 ASP A C 1
ATOM 769 O O . ASP A 1 99 ? -0.961 8.855 -9.739 1.00 84.06 99 ASP A O 1
ATOM 773 N N . SER A 1 100 ? 0.167 8.076 -7.973 1.00 84.06 100 SER A N 1
ATOM 774 C CA . SER A 1 100 ? -0.436 6.743 -8.080 1.00 84.06 100 SER A CA 1
ATOM 775 C C . SER A 1 100 ? -1.840 6.712 -7.485 1.00 84.06 100 SER A C 1
ATOM 777 O O . SER A 1 100 ? -2.064 7.097 -6.334 1.00 84.06 100 SER A O 1
ATOM 779 N N . GLN A 1 101 ? -2.780 6.145 -8.235 1.00 87.62 101 GLN A N 1
ATOM 780 C CA . GLN A 1 101 ? -4.098 5.742 -7.761 1.00 87.62 101 GLN A CA 1
ATOM 781 C C . GLN A 1 101 ? -4.164 4.219 -7.684 1.00 87.62 101 GLN A C 1
ATOM 783 O O . GLN A 1 101 ? -3.813 3.518 -8.632 1.00 87.62 101 GLN A O 1
ATOM 788 N N . LEU A 1 102 ? -4.669 3.710 -6.563 1.00 90.62 102 LEU A N 1
ATOM 789 C CA . LEU A 1 102 ? -4.946 2.293 -6.372 1.00 90.62 102 LEU A CA 1
ATOM 790 C C . LEU A 1 102 ? -6.437 2.090 -6.133 1.00 90.62 102 LEU A C 1
ATOM 792 O O . LEU A 1 102 ? -7.053 2.792 -5.329 1.00 90.62 102 LEU A O 1
ATOM 796 N N . LYS A 1 103 ? -7.009 1.089 -6.800 1.00 91.69 103 LYS A N 1
ATOM 797 C CA . LYS A 1 103 ? -8.357 0.592 -6.527 1.00 91.69 103 LYS A CA 1
ATOM 798 C C . LYS A 1 103 ? -8.338 -0.926 -6.437 1.00 91.69 103 LYS A C 1
ATOM 800 O O . LYS A 1 103 ? -7.780 -1.597 -7.298 1.00 91.69 103 LYS A O 1
ATOM 805 N N . LYS A 1 104 ? -9.007 -1.463 -5.420 1.00 91.88 104 LYS A N 1
ATOM 806 C CA . LYS A 1 104 ? -9.294 -2.893 -5.321 1.00 91.88 104 LYS A CA 1
ATOM 807 C C . LYS A 1 104 ? -10.573 -3.230 -6.092 1.00 91.88 104 LYS A C 1
ATOM 809 O O . LYS A 1 104 ? -11.555 -2.493 -6.000 1.00 91.88 104 LYS A O 1
ATOM 814 N N . GLN A 1 105 ? -10.547 -4.316 -6.852 1.00 92.38 105 GLN A N 1
ATOM 815 C CA . GLN A 1 105 ? -11.707 -4.898 -7.525 1.00 92.38 105 GLN A CA 1
ATOM 816 C C . GLN A 1 105 ? -12.338 -6.003 -6.663 1.00 92.38 105 GLN A C 1
ATOM 818 O O . GLN A 1 105 ? -11.691 -6.547 -5.765 1.00 92.38 105 GLN A O 1
ATOM 823 N N . ASP A 1 106 ? -13.593 -6.353 -6.950 1.00 93.00 106 ASP A N 1
ATOM 824 C CA . ASP A 1 106 ? -14.345 -7.366 -6.191 1.00 93.00 106 ASP A CA 1
ATOM 825 C C . ASP A 1 106 ? -13.729 -8.770 -6.296 1.00 93.00 106 ASP A C 1
ATOM 827 O O . ASP A 1 106 ? -13.839 -9.570 -5.371 1.00 93.00 106 ASP A O 1
ATOM 831 N N . ASP A 1 107 ? -13.010 -9.053 -7.386 1.00 93.00 107 ASP A N 1
ATOM 832 C CA . ASP A 1 107 ? -12.255 -10.297 -7.584 1.00 93.00 107 ASP A CA 1
ATOM 833 C C . ASP A 1 107 ? -10.891 -10.308 -6.863 1.00 93.00 107 ASP A C 1
ATOM 835 O O . ASP A 1 107 ? -10.094 -11.230 -7.033 1.00 93.00 107 ASP A O 1
ATOM 839 N N . GLY A 1 108 ? -10.605 -9.276 -6.065 1.00 86.94 108 GLY A N 1
ATOM 840 C CA . GLY A 1 108 ? -9.367 -9.130 -5.307 1.00 86.94 108 GLY A CA 1
ATOM 841 C C . GLY A 1 108 ? -8.194 -8.561 -6.103 1.00 86.94 108 GLY A C 1
ATOM 842 O O . GLY A 1 108 ? -7.142 -8.318 -5.505 1.00 86.94 108 GLY A O 1
ATOM 843 N N . LYS A 1 109 ? -8.347 -8.303 -7.408 1.00 90.75 109 LYS A N 1
ATOM 844 C CA . LYS A 1 109 ? -7.298 -7.672 -8.218 1.00 90.75 109 LYS A CA 1
ATOM 845 C C . LYS A 1 109 ? -7.163 -6.186 -7.912 1.00 90.75 109 LYS A C 1
ATOM 847 O O . LYS A 1 109 ? -8.061 -5.545 -7.363 1.00 90.75 109 LYS A O 1
ATOM 852 N N . LEU A 1 110 ? -6.011 -5.639 -8.287 1.00 91.25 110 LEU A N 1
ATOM 853 C CA . LEU A 1 110 ? -5.686 -4.229 -8.124 1.00 91.25 110 LEU A CA 1
ATOM 854 C C . LEU A 1 110 ? -5.649 -3.538 -9.485 1.00 91.25 110 LEU A C 1
ATOM 856 O O . LEU A 1 110 ? -4.997 -4.015 -10.411 1.00 91.25 110 LEU A O 1
ATOM 860 N N . LEU A 1 111 ? -6.315 -2.390 -9.581 1.00 89.00 111 LEU A N 1
ATOM 861 C CA . LEU A 1 111 ? -6.135 -1.432 -10.664 1.00 89.00 111 LEU A CA 1
ATOM 862 C C . LEU A 1 111 ? -5.193 -0.334 -10.174 1.00 89.00 111 LEU A C 1
ATOM 864 O O . LEU A 1 111 ? -5.500 0.350 -9.194 1.00 89.00 111 LEU A O 1
ATOM 868 N N . GLY A 1 112 ? -4.062 -0.186 -10.859 1.00 84.62 112 GLY A N 1
ATOM 869 C CA . GLY A 1 112 ? -3.151 0.943 -10.707 1.00 84.62 112 GLY A CA 1
ATOM 870 C C . GLY A 1 112 ? -3.339 1.927 -11.858 1.00 84.62 112 GLY A C 1
ATOM 871 O O . GLY A 1 112 ? -3.341 1.514 -13.015 1.00 84.62 112 GLY A O 1
ATOM 872 N N . TYR A 1 113 ? -3.500 3.210 -11.547 1.00 72.81 113 TYR A N 1
ATOM 873 C CA . TYR A 1 113 ? -3.453 4.307 -12.520 1.00 72.81 113 TYR A CA 1
ATOM 874 C C . TYR A 1 113 ? -2.357 5.288 -12.097 1.00 72.81 113 TYR A C 1
ATOM 876 O O . TYR A 1 113 ? -2.159 5.481 -10.897 1.00 72.81 113 TYR A O 1
ATOM 884 N N . CYS A 1 114 ? -1.621 5.839 -13.062 1.00 68.94 114 CYS A N 1
ATOM 885 C CA . CYS A 1 114 ? -0.384 6.593 -12.847 1.00 68.94 114 CYS A CA 1
ATOM 886 C C . CYS A 1 114 ? -0.382 7.882 -13.656 1.00 68.94 114 CYS A C 1
ATOM 888 O O . CYS A 1 114 ? -1.000 7.874 -14.748 1.00 68.94 114 CYS A O 1
#

Radius of gyration: 20.11 Å; chains: 1; bounding box: 49×36×57 Å